Protein AF-A0A7C9D112-F1 (afdb_monomer)

Sequence (148 aa):
MAASSSTAQIHFITNNLAAFPGAKKLSFNHHHNNQLSAFVNSKRANSRRFSKGPVLRVVCEKVVGIDLGTTNSAVAAMEGGKPTIITNTEGQRTTPSVVAYTKNGDRLVGQIAKRQAVVNPENTFFSVKRFVGRKMGEVVRNGKEAPP

Radius of gyration: 26.15 Å; Cα contacts (8 Å, |Δi|>4): 123; chains: 1; bounding box: 64×39×82 Å

Foldseek 3Di:
DDDDDDDPDDDDDDDDDDDDPDDDDDDDDDDDDDDPDDPPPPPDDDPPDPDPDPDPPPPDPWDKDWALDQFKIWIWTQDPNDTDTDADPVRHSIFTNKWFADPVGDIDGGPVLVVCCVVRVVRMDGSVVVCPPHDPVVCVVVVVDPDD

Structure (mmCIF, N/CA/C/O backbone):
data_AF-A0A7C9D112-F1
#
_entry.id   AF-A0A7C9D112-F1
#
loop_
_atom_site.group_PDB
_atom_site.id
_atom_site.type_symbol
_atom_site.label_atom_id
_atom_site.label_alt_id
_atom_site.label_comp_id
_atom_site.label_asym_id
_atom_site.label_entity_id
_atom_site.label_seq_id
_atom_site.pdbx_PDB_ins_code
_atom_site.Cartn_x
_atom_site.Cartn_y
_atom_site.Cartn_z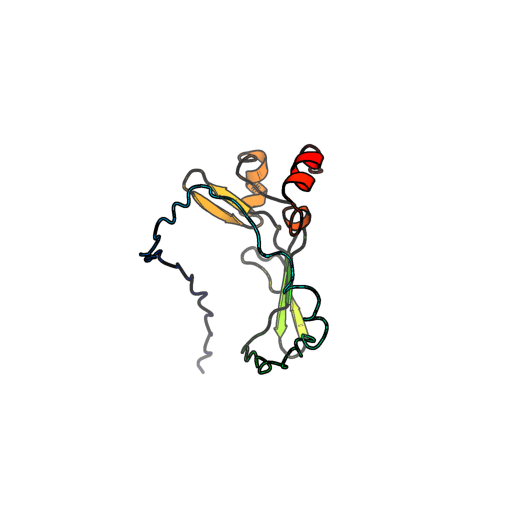
_atom_site.occupancy
_atom_site.B_iso_or_equiv
_atom_site.auth_seq_id
_atom_site.auth_comp_id
_atom_site.auth_asym_id
_atom_site.auth_atom_id
_atom_site.pdbx_PDB_model_num
ATOM 1 N N . MET A 1 1 ? -4.673 -18.248 35.825 1.00 38.72 1 MET A N 1
ATOM 2 C CA . MET A 1 1 ? -5.694 -17.539 35.023 1.00 38.72 1 MET A CA 1
ATOM 3 C C . MET A 1 1 ? -5.184 -17.465 33.594 1.00 38.72 1 MET A C 1
ATOM 5 O O . MET A 1 1 ? -4.190 -16.797 33.355 1.00 38.72 1 MET A O 1
ATOM 9 N N . ALA A 1 2 ? -5.767 -18.257 32.694 1.00 31.05 2 ALA A N 1
ATOM 10 C CA . ALA A 1 2 ? -5.350 -18.356 31.298 1.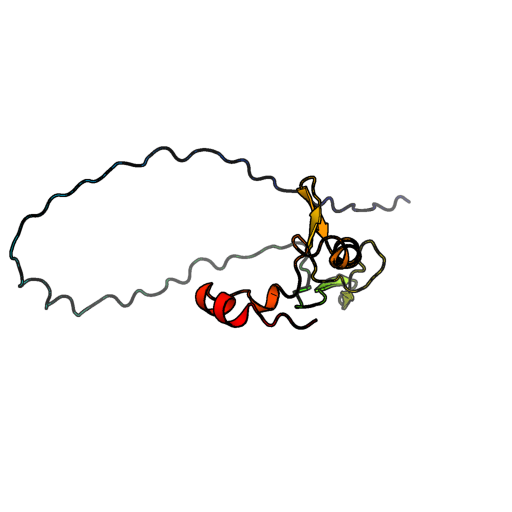00 31.05 2 ALA A CA 1
ATOM 11 C C . ALA A 1 2 ? -5.968 -17.208 30.484 1.00 31.05 2 ALA A C 1
ATOM 13 O O . ALA A 1 2 ? -7.182 -17.023 30.525 1.00 31.05 2 ALA A O 1
ATOM 14 N N . ALA A 1 3 ? -5.143 -16.446 29.765 1.00 33.81 3 ALA A N 1
ATOM 15 C CA . ALA A 1 3 ? -5.598 -15.471 28.781 1.00 33.81 3 ALA A CA 1
ATOM 16 C C . ALA A 1 3 ? -5.567 -16.130 27.395 1.00 33.81 3 ALA A C 1
ATOM 18 O O . ALA A 1 3 ? -4.519 -16.556 26.912 1.00 33.81 3 ALA A O 1
ATOM 19 N N . SER A 1 4 ? -6.740 -16.258 26.786 1.00 34.16 4 SER A N 1
ATOM 20 C CA . SER A 1 4 ? -6.958 -16.791 25.447 1.00 34.16 4 SER A CA 1
ATOM 21 C C . SER A 1 4 ? -6.532 -15.770 24.386 1.00 34.16 4 SER A C 1
ATOM 23 O O . SER A 1 4 ? -7.253 -14.819 24.087 1.00 34.16 4 SER A O 1
ATOM 25 N N . SER A 1 5 ? -5.360 -15.968 23.781 1.00 33.31 5 SER A N 1
ATOM 26 C CA . SER A 1 5 ? -4.957 -15.231 22.577 1.00 33.31 5 SER A CA 1
ATOM 27 C C . SER A 1 5 ? -5.703 -15.777 21.360 1.00 33.31 5 SER A C 1
ATOM 29 O O . SER A 1 5 ? -5.414 -16.862 20.866 1.00 33.31 5 SER A O 1
ATOM 31 N N . SER A 1 6 ? -6.678 -15.011 20.874 1.00 31.72 6 SER A N 1
ATOM 32 C CA . SER A 1 6 ? -7.398 -15.281 19.628 1.00 31.72 6 SER A CA 1
ATOM 33 C C . SER A 1 6 ? -6.514 -14.940 18.424 1.00 31.72 6 SER A C 1
ATOM 35 O O . SER A 1 6 ? -6.507 -13.806 17.943 1.00 31.72 6 SER A O 1
ATOM 37 N N . THR A 1 7 ? -5.779 -15.925 17.919 1.00 35.44 7 THR A N 1
ATOM 38 C CA . THR A 1 7 ? -5.025 -15.849 16.664 1.00 35.44 7 THR A CA 1
ATOM 39 C C . THR A 1 7 ? -6.001 -15.828 15.485 1.00 35.44 7 THR A C 1
ATOM 41 O O . THR A 1 7 ? -6.598 -16.845 15.145 1.00 35.44 7 THR A O 1
ATOM 44 N N . ALA A 1 8 ? -6.196 -14.669 14.854 1.00 35.16 8 ALA A N 1
ATOM 45 C CA . ALA A 1 8 ? -6.955 -14.576 13.609 1.00 35.16 8 ALA A CA 1
ATOM 46 C C . ALA A 1 8 ? -6.097 -15.128 12.456 1.00 35.16 8 ALA A C 1
ATOM 48 O O . ALA A 1 8 ? -5.228 -14.440 11.924 1.00 35.16 8 ALA A O 1
ATOM 49 N N . GLN A 1 9 ? -6.312 -16.396 12.104 1.00 31.56 9 GLN A N 1
ATOM 50 C CA . GLN A 1 9 ? -5.741 -17.013 10.910 1.00 31.56 9 GLN A CA 1
ATOM 51 C C . GLN A 1 9 ? -6.441 -16.457 9.664 1.00 31.56 9 GLN A C 1
ATOM 53 O O . GLN A 1 9 ? -7.646 -16.620 9.479 1.00 31.56 9 GLN A O 1
ATOM 58 N N . ILE A 1 10 ? -5.678 -15.787 8.802 1.00 34.59 10 ILE A N 1
ATOM 59 C CA . ILE A 1 10 ? -6.136 -15.334 7.487 1.00 34.59 10 ILE A CA 1
ATOM 60 C C . ILE A 1 10 ? -6.073 -16.538 6.541 1.00 34.59 10 ILE A C 1
ATOM 62 O O . ILE A 1 10 ? -4.996 -16.971 6.135 1.00 34.59 10 ILE A O 1
ATOM 66 N N . HIS A 1 11 ? -7.238 -17.094 6.214 1.00 28.28 11 HIS A N 1
ATOM 67 C CA . HIS A 1 11 ? -7.385 -18.167 5.235 1.00 28.28 11 HIS A CA 1
ATOM 68 C C . HIS A 1 11 ? -7.178 -17.607 3.816 1.00 28.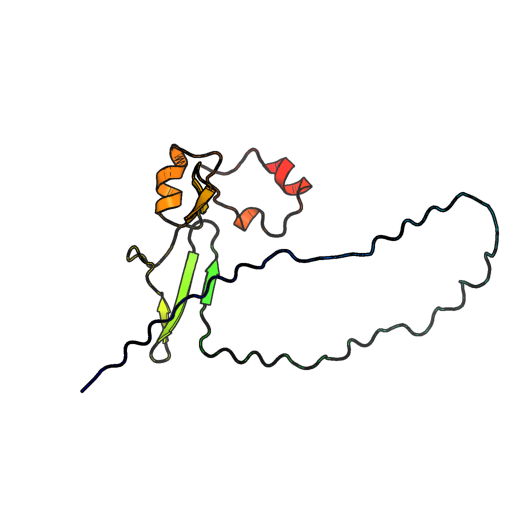28 11 HIS A C 1
ATOM 70 O O . HIS A 1 11 ? -7.950 -16.771 3.344 1.00 28.28 11 HIS A O 1
ATOM 76 N N . PHE A 1 12 ? -6.136 -18.075 3.126 1.00 28.61 12 PHE A N 1
ATOM 77 C CA . PHE A 1 12 ? -5.951 -17.867 1.691 1.00 28.61 12 PHE A CA 1
ATOM 78 C C . PHE A 1 12 ? -6.959 -18.736 0.929 1.00 28.61 12 PHE A C 1
ATOM 80 O O . PHE A 1 12 ? -6.903 -19.960 1.002 1.00 28.61 12 PHE A O 1
ATOM 87 N N . ILE A 1 13 ? -7.879 -18.115 0.190 1.00 34.69 13 ILE A N 1
ATOM 88 C CA . ILE A 1 13 ? -8.746 -18.829 -0.754 1.00 34.69 13 ILE A CA 1
ATOM 89 C C . ILE A 1 13 ? -8.005 -18.929 -2.089 1.00 34.69 13 ILE A C 1
ATOM 91 O O . ILE A 1 13 ? -7.883 -17.950 -2.827 1.00 34.69 13 ILE A O 1
ATOM 95 N N . THR A 1 14 ? -7.504 -20.124 -2.392 1.00 33.25 14 THR A N 1
ATOM 96 C CA . THR A 1 14 ? -7.160 -20.563 -3.744 1.00 33.25 14 THR A CA 1
ATOM 97 C C . THR A 1 14 ? -8.446 -21.030 -4.428 1.00 33.25 14 THR A C 1
ATOM 99 O O . THR A 1 14 ? -9.022 -22.047 -4.052 1.00 33.25 14 THR A O 1
ATOM 102 N N . ASN A 1 15 ? -8.920 -20.302 -5.443 1.00 34.31 15 ASN A N 1
ATOM 103 C CA . ASN A 1 15 ? -9.984 -20.821 -6.302 1.00 34.31 15 ASN A CA 1
ATOM 104 C C . ASN A 1 15 ? -9.373 -21.576 -7.480 1.00 34.31 15 ASN A C 1
ATOM 106 O O . ASN A 1 15 ? -8.840 -21.007 -8.429 1.00 34.31 15 ASN A O 1
ATOM 110 N N . ASN A 1 16 ? -9.469 -22.891 -7.323 1.00 34.06 16 ASN A N 1
ATOM 111 C CA . ASN A 1 16 ? -9.274 -23.953 -8.286 1.00 34.06 16 ASN A CA 1
ATOM 112 C C . ASN A 1 16 ? -10.161 -23.739 -9.531 1.00 34.06 16 ASN A C 1
ATOM 114 O O . ASN A 1 16 ? -11.342 -23.404 -9.423 1.00 34.06 16 ASN A O 1
ATOM 118 N N . LEU A 1 17 ? -9.570 -23.923 -10.709 1.00 38.28 17 LEU A N 1
ATOM 119 C CA . LEU A 1 17 ? -10.200 -23.797 -12.019 1.00 38.28 17 LEU A CA 1
ATOM 120 C C . LEU A 1 17 ? -10.923 -25.111 -12.348 1.00 38.28 17 LEU A C 1
ATOM 122 O O . LEU A 1 17 ? -10.274 -26.119 -12.614 1.00 38.28 17 LEU A O 1
ATOM 126 N N . ALA A 1 18 ? -12.257 -25.102 -12.367 1.00 33.38 18 ALA A N 1
ATOM 127 C CA . ALA A 1 18 ? -13.054 -26.232 -12.838 1.00 33.38 18 ALA A CA 1
ATOM 128 C C . ALA A 1 18 ? -14.171 -25.781 -13.797 1.00 33.38 18 ALA A C 1
ATOM 130 O O . ALA A 1 18 ? -15.079 -25.051 -13.420 1.00 33.38 18 ALA A O 1
ATOM 131 N N . ALA A 1 19 ? -14.056 -26.279 -15.032 1.00 32.66 19 ALA A N 1
ATOM 132 C CA . ALA A 1 19 ? -15.115 -26.716 -15.947 1.00 32.66 19 ALA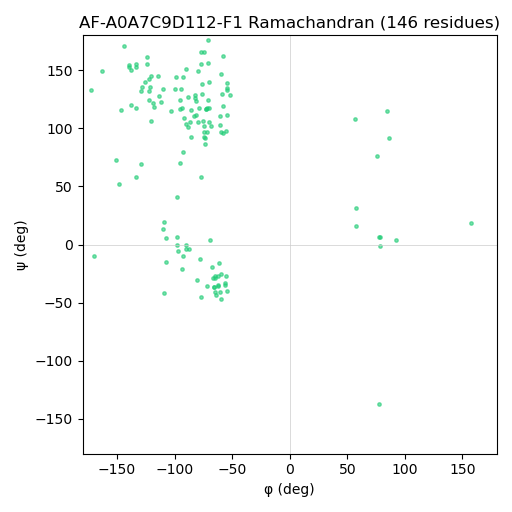 A CA 1
ATOM 133 C C . ALA A 1 19 ? -16.252 -25.747 -16.352 1.00 32.66 19 ALA A C 1
ATOM 135 O O . ALA A 1 19 ? -17.246 -25.585 -15.654 1.00 32.66 19 ALA A O 1
ATOM 136 N N . PHE A 1 20 ? -16.202 -25.295 -17.612 1.00 31.59 20 PHE A N 1
ATOM 137 C CA . PHE A 1 20 ? -17.396 -24.993 -18.413 1.00 31.59 20 PHE A CA 1
ATOM 138 C C . PHE A 1 20 ? -17.396 -25.863 -19.686 1.00 31.59 20 PHE A C 1
ATOM 140 O O . PHE A 1 20 ? -16.625 -25.579 -20.604 1.00 31.59 20 PHE A O 1
ATOM 147 N N . PRO A 1 21 ? -18.240 -26.906 -19.794 1.00 34.00 21 PRO A N 1
ATOM 148 C CA . PRO A 1 21 ? -18.523 -27.572 -21.060 1.00 34.00 21 PRO A CA 1
ATOM 149 C C . PRO A 1 21 ? -19.806 -26.985 -21.674 1.00 34.00 21 PRO A C 1
ATOM 151 O O . PRO A 1 21 ? -20.854 -27.001 -21.032 1.00 34.00 21 PRO A O 1
ATOM 154 N N . GLY A 1 22 ? -19.765 -26.479 -22.916 1.00 38.28 22 GLY A N 1
ATOM 155 C CA . GLY A 1 22 ? -21.021 -26.139 -23.611 1.00 38.28 22 GLY A CA 1
ATOM 156 C C . GLY A 1 22 ? -21.024 -25.119 -24.752 1.00 38.28 22 GLY A C 1
ATOM 157 O O . GLY A 1 22 ? -22.099 -24.622 -25.081 1.00 38.28 22 GLY A O 1
ATOM 158 N N . ALA A 1 23 ? -19.899 -24.787 -25.391 1.00 34.41 23 ALA A N 1
ATOM 159 C CA . ALA A 1 23 ? -19.923 -23.885 -26.547 1.00 34.41 23 ALA A CA 1
ATOM 160 C C . ALA A 1 23 ? -20.530 -24.577 -27.791 1.00 34.41 23 ALA A C 1
ATOM 162 O O . ALA A 1 23 ? -19.840 -25.289 -28.520 1.00 34.41 23 ALA A O 1
ATOM 163 N N . LYS A 1 24 ? -21.830 -24.369 -28.053 1.00 34.34 24 LYS A N 1
ATOM 164 C CA . LYS A 1 24 ? -22.456 -24.703 -29.345 1.00 34.34 24 LYS A CA 1
ATOM 165 C C . LYS A 1 24 ? -22.189 -23.586 -30.358 1.00 34.34 24 LYS A C 1
ATOM 167 O O . LYS A 1 24 ? -22.528 -22.428 -30.140 1.00 34.34 24 LYS A O 1
ATOM 172 N N . LYS A 1 25 ? -21.588 -23.979 -31.480 1.00 31.61 25 LYS A N 1
ATOM 173 C CA . LYS A 1 25 ? -21.297 -23.181 -32.675 1.00 31.61 25 LYS A CA 1
ATOM 174 C C . LYS A 1 25 ? -22.607 -22.844 -33.404 1.00 31.61 25 LYS A C 1
ATOM 176 O O . LYS A 1 25 ? -23.282 -23.759 -33.865 1.00 31.61 25 LYS A O 1
ATOM 181 N N . LEU A 1 26 ? -22.957 -21.561 -33.526 1.00 31.80 26 LEU A N 1
ATOM 182 C CA . LEU A 1 26 ? -24.005 -21.095 -34.442 1.00 31.80 26 LEU A CA 1
ATOM 183 C C . LEU A 1 26 ? -23.340 -20.466 -35.672 1.00 31.80 26 LEU A C 1
ATOM 185 O O . LEU A 1 26 ? -22.650 -19.455 -35.569 1.00 31.80 26 LEU A O 1
ATOM 189 N N . SER A 1 27 ? -23.540 -21.095 -36.827 1.00 31.41 27 SER A N 1
ATOM 190 C CA . SER A 1 27 ? -23.272 -20.538 -38.152 1.00 31.41 27 SER A CA 1
ATOM 191 C C . SER A 1 27 ? -24.603 -20.049 -38.716 1.00 31.41 27 SER A C 1
ATOM 193 O O . SER A 1 27 ? -25.584 -20.784 -38.635 1.00 31.41 27 SER A O 1
ATOM 195 N N . PHE A 1 28 ? -24.646 -18.839 -39.274 1.00 31.38 28 PHE A N 1
ATOM 196 C CA . PHE A 1 28 ? -25.785 -18.381 -40.068 1.00 31.38 28 PHE A CA 1
ATOM 197 C C . PHE A 1 28 ? -25.305 -17.642 -41.318 1.00 31.38 28 PHE A C 1
ATOM 199 O O . PHE A 1 28 ? -24.592 -16.642 -41.239 1.00 31.38 28 PHE A O 1
ATOM 206 N N . ASN A 1 29 ? -25.711 -18.190 -42.463 1.00 29.97 29 ASN A N 1
ATOM 207 C CA . ASN A 1 29 ? -25.617 -17.602 -43.792 1.00 29.97 29 ASN A CA 1
ATOM 208 C C . ASN A 1 29 ? -26.702 -16.532 -44.000 1.00 29.97 29 ASN A C 1
ATOM 210 O O . ASN A 1 29 ? -27.764 -16.567 -43.380 1.00 29.97 29 ASN A O 1
ATOM 214 N N . HIS A 1 30 ? -26.404 -15.606 -44.913 1.00 36.75 30 HIS A N 1
ATOM 215 C CA . HIS A 1 30 ? -27.289 -14.573 -45.452 1.00 36.75 30 HIS A CA 1
ATOM 216 C C . HIS A 1 30 ? -28.595 -15.141 -46.028 1.00 36.75 30 HIS A C 1
ATOM 218 O O . HIS A 1 30 ? -28.538 -16.092 -46.799 1.00 36.75 30 HIS A O 1
ATOM 224 N N . HIS A 1 31 ? -29.729 -14.473 -45.779 1.00 32.44 31 HIS A N 1
ATOM 225 C CA . HIS A 1 31 ? -30.742 -14.213 -46.811 1.00 32.44 31 HIS A CA 1
ATOM 226 C C . HIS A 1 31 ? -31.727 -13.101 -46.405 1.00 32.44 31 HIS A C 1
ATOM 228 O O . HIS A 1 31 ? -32.002 -12.857 -45.233 1.00 32.44 31 HIS A O 1
ATOM 234 N N . HIS A 1 32 ? -32.194 -12.412 -47.442 1.00 35.25 32 HIS A N 1
ATOM 235 C CA . HIS A 1 32 ? -32.959 -11.172 -47.495 1.00 35.25 32 HIS A CA 1
ATOM 236 C C . HIS A 1 32 ? -34.430 -11.228 -47.027 1.00 35.25 32 HIS A C 1
ATOM 238 O O . HIS A 1 32 ? -35.129 -12.212 -47.232 1.00 35.25 32 HIS A O 1
ATOM 244 N N . ASN A 1 33 ? -34.884 -10.032 -46.621 1.00 33.16 33 ASN A N 1
ATOM 245 C CA . ASN A 1 33 ? -36.188 -9.389 -46.855 1.00 33.16 33 ASN A CA 1
ATOM 246 C C . ASN A 1 33 ? -37.420 -9.666 -45.960 1.00 33.16 33 ASN A C 1
ATOM 248 O O . ASN A 1 33 ? -38.109 -10.672 -46.061 1.00 33.16 33 ASN A O 1
ATOM 252 N N . ASN A 1 34 ? -37.790 -8.562 -45.293 1.00 37.25 34 ASN A N 1
ATOM 253 C CA . ASN A 1 34 ? -39.104 -7.905 -45.325 1.00 37.25 34 ASN A CA 1
ATOM 254 C C . ASN A 1 34 ? -40.204 -8.392 -44.367 1.00 37.25 34 ASN A C 1
ATOM 256 O O . ASN A 1 34 ? -41.045 -9.194 -44.746 1.00 37.25 34 ASN A O 1
ATOM 260 N N . GLN A 1 35 ? -40.269 -7.764 -43.184 1.00 43.59 35 GLN A N 1
ATOM 261 C CA . GLN A 1 35 ? -41.520 -7.468 -42.462 1.00 43.59 35 GLN A CA 1
ATOM 262 C C . GLN A 1 35 ? -41.340 -6.189 -41.610 1.00 43.59 35 GLN A C 1
ATOM 264 O O . GLN A 1 35 ? -41.196 -6.225 -40.387 1.00 43.59 35 GLN A O 1
ATOM 269 N N . LEU A 1 36 ? -41.301 -5.030 -42.273 1.00 45.28 36 LEU A N 1
ATOM 270 C CA . LEU A 1 36 ? -41.436 -3.706 -41.654 1.00 45.28 36 LEU A CA 1
ATOM 271 C C . LEU A 1 36 ? -42.930 -3.362 -41.547 1.00 45.28 36 LEU A C 1
ATOM 273 O O . LEU A 1 36 ? -43.491 -2.812 -42.485 1.00 45.28 36 LEU A O 1
ATOM 277 N N . SER A 1 37 ? -43.575 -3.676 -40.418 1.00 40.41 37 SER A N 1
ATOM 278 C CA . SER A 1 37 ? -44.847 -3.020 -40.021 1.00 40.41 37 SER A CA 1
ATOM 279 C C . SER A 1 37 ? -45.334 -3.309 -38.592 1.00 40.41 37 SER A C 1
ATOM 281 O O . SER A 1 37 ? -46.208 -2.598 -38.107 1.00 40.41 37 SER A O 1
ATOM 283 N N . ALA A 1 38 ? -44.755 -4.258 -37.846 1.00 42.22 38 ALA A N 1
ATOM 284 C CA . ALA A 1 38 ? -45.252 -4.597 -36.501 1.00 42.22 38 ALA A CA 1
ATOM 285 C C . ALA A 1 38 ? -44.627 -3.798 -35.331 1.00 42.22 38 ALA A C 1
ATOM 287 O O . ALA A 1 38 ? -45.033 -3.965 -34.183 1.00 42.22 38 ALA A O 1
ATOM 288 N N . PHE A 1 39 ? -43.643 -2.926 -35.580 1.00 45.44 39 PHE A N 1
ATOM 289 C CA . PHE A 1 39 ? -42.795 -2.377 -34.506 1.00 45.44 39 PHE A CA 1
ATOM 290 C C . PHE A 1 39 ? -43.191 -0.987 -33.974 1.00 45.44 39 PHE A C 1
ATOM 292 O O . PHE A 1 39 ? -42.547 -0.473 -33.061 1.00 45.44 39 PHE A O 1
ATOM 299 N N . VAL A 1 40 ? -44.246 -0.362 -34.508 1.00 48.16 40 VAL A N 1
ATOM 300 C CA . VAL A 1 40 ? -44.598 1.033 -34.163 1.00 48.16 40 VAL A CA 1
ATOM 301 C C . VAL A 1 40 ? -45.608 1.148 -33.006 1.00 48.16 40 VAL A C 1
ATOM 303 O O . VAL A 1 40 ? -45.744 2.226 -32.436 1.00 48.16 40 VAL A O 1
ATOM 306 N N . ASN A 1 41 ? -46.227 0.052 -32.543 1.00 42.50 41 ASN A N 1
ATOM 307 C CA . ASN A 1 41 ? -47.272 0.109 -31.501 1.00 42.50 41 ASN A CA 1
ATOM 308 C C . ASN A 1 41 ? -46.917 -0.466 -30.116 1.00 42.50 41 ASN A C 1
ATOM 310 O O . ASN A 1 41 ? -47.791 -0.565 -29.260 1.00 42.50 41 ASN A O 1
ATOM 314 N N . SER A 1 42 ? -45.642 -0.734 -29.814 1.00 41.34 42 SER A N 1
ATOM 315 C CA . SER A 1 42 ? -45.208 -1.101 -28.449 1.00 41.34 42 SER A CA 1
ATOM 316 C C . SER A 1 42 ? -44.627 0.088 -27.664 1.00 41.34 42 SER A C 1
ATOM 318 O O . SER A 1 42 ? -43.634 -0.038 -26.948 1.00 41.34 42 SER A O 1
ATOM 320 N N . LYS A 1 43 ? -45.234 1.277 -27.779 1.00 48.81 43 LYS A N 1
ATOM 321 C CA . LYS A 1 43 ? -44.984 2.410 -26.869 1.00 48.81 43 LYS A CA 1
ATOM 322 C C . LYS A 1 43 ? -46.040 2.435 -25.762 1.00 48.81 43 LYS A C 1
ATOM 324 O O . LYS A 1 43 ? -46.889 3.316 -25.750 1.00 48.81 43 LYS A O 1
ATOM 329 N N . ARG A 1 44 ? -46.001 1.478 -24.832 1.00 47.84 44 ARG A N 1
ATOM 330 C CA . ARG A 1 44 ? -46.602 1.584 -23.487 1.00 47.84 44 ARG A CA 1
ATOM 331 C C . ARG A 1 44 ? -46.180 0.367 -22.662 1.00 47.84 44 ARG A C 1
ATOM 333 O O . ARG A 1 44 ? -46.274 -0.753 -23.135 1.00 47.84 44 ARG A O 1
ATOM 340 N N . ALA A 1 45 ? -45.736 0.628 -21.434 1.00 52.22 45 ALA A N 1
ATOM 341 C CA . ALA A 1 45 ? -45.334 -0.339 -20.409 1.00 52.22 45 ALA A CA 1
ATOM 342 C C . ALA A 1 45 ? -43.959 -1.015 -20.584 1.00 52.22 45 ALA A C 1
ATOM 344 O O . ALA A 1 45 ? -43.855 -2.205 -20.847 1.00 52.22 45 ALA A O 1
ATOM 345 N N . ASN A 1 46 ? -42.881 -0.277 -20.290 1.00 47.19 46 ASN A N 1
ATOM 346 C CA . ASN A 1 46 ? -41.723 -0.910 -19.649 1.00 47.19 46 ASN A CA 1
ATOM 347 C C . ASN A 1 46 ? -40.971 0.053 -18.715 1.00 47.19 46 ASN A C 1
ATOM 349 O O . ASN A 1 46 ? -39.756 0.227 -18.799 1.00 47.19 46 ASN A O 1
ATOM 353 N N . SER A 1 47 ? -41.698 0.688 -17.791 1.00 50.38 47 SER A N 1
ATOM 354 C CA . SER A 1 47 ? -41.085 1.185 -16.560 1.00 50.38 47 SER A CA 1
ATOM 355 C C . SER A 1 47 ? -40.807 -0.033 -15.679 1.00 50.38 47 SER A C 1
ATOM 357 O O . SER A 1 47 ? -41.653 -0.435 -14.877 1.00 50.38 47 SER A O 1
ATOM 359 N N . ARG A 1 48 ? -39.647 -0.670 -15.871 1.00 49.91 48 ARG A N 1
ATOM 360 C CA . ARG A 1 48 ? -39.147 -1.698 -14.954 1.00 49.91 48 ARG A CA 1
ATOM 361 C C . ARG A 1 48 ? -39.024 -1.060 -13.573 1.00 49.91 48 ARG A C 1
ATOM 363 O O . ARG A 1 48 ? -38.049 -0.374 -13.282 1.00 49.91 48 ARG A O 1
ATOM 370 N N . ARG A 1 49 ? -40.054 -1.243 -12.743 1.00 50.38 49 ARG A N 1
ATOM 371 C CA . ARG A 1 49 ? -39.989 -1.003 -11.304 1.00 50.38 49 ARG A CA 1
ATOM 372 C C . ARG A 1 49 ? -38.817 -1.835 -10.804 1.00 50.38 49 ARG A C 1
ATOM 374 O O . ARG A 1 49 ? -38.875 -3.060 -10.850 1.00 50.38 49 ARG A O 1
ATOM 381 N N . PHE A 1 50 ? -37.751 -1.166 -10.377 1.00 58.28 50 PHE A N 1
ATOM 382 C CA . PHE A 1 50 ? -36.699 -1.783 -9.584 1.00 58.28 50 PHE A CA 1
ATOM 383 C C . PHE A 1 50 ? -37.388 -2.305 -8.319 1.00 58.28 50 PHE A C 1
ATOM 385 O O . PHE A 1 50 ? -37.693 -1.538 -7.404 1.00 58.28 50 PHE A O 1
ATOM 392 N N . SER A 1 51 ? -37.742 -3.590 -8.299 1.00 56.00 51 SER A N 1
ATOM 393 C CA . SER A 1 51 ? -38.160 -4.239 -7.066 1.00 56.00 51 SER A CA 1
ATOM 394 C C . SER A 1 51 ? -36.994 -4.078 -6.102 1.00 56.00 51 SER A C 1
ATOM 396 O O . SER A 1 51 ? -35.886 -4.517 -6.417 1.00 56.00 51 SER A O 1
ATOM 398 N N . LYS A 1 52 ? -37.218 -3.408 -4.967 1.00 61.38 52 LYS A N 1
ATOM 399 C CA . LYS A 1 52 ? -36.277 -3.423 -3.849 1.00 61.38 52 LYS A CA 1
ATOM 400 C C . LYS A 1 52 ? -36.056 -4.892 -3.491 1.00 61.38 52 LYS A C 1
ATOM 402 O O . LYS A 1 52 ? -36.909 -5.502 -2.855 1.00 61.38 52 LYS A O 1
ATOM 407 N N . GLY A 1 53 ? -34.965 -5.467 -3.992 1.00 63.94 53 GLY A N 1
ATOM 408 C CA . GLY A 1 53 ? -34.522 -6.793 -3.591 1.00 63.94 53 GLY A CA 1
ATOM 409 C C . GLY A 1 53 ? -34.285 -6.815 -2.080 1.00 63.94 53 GLY A C 1
ATOM 410 O O . GLY A 1 53 ? -34.176 -5.748 -1.462 1.00 63.94 53 GLY A O 1
ATOM 411 N N . PRO A 1 54 ? -34.229 -8.004 -1.466 1.00 63.56 54 PRO A N 1
ATOM 412 C CA . PRO A 1 54 ? -33.979 -8.124 -0.038 1.00 63.56 54 PRO A CA 1
ATOM 413 C C . PRO A 1 54 ? -32.716 -7.340 0.335 1.00 63.56 54 PRO A C 1
ATOM 415 O O . PRO A 1 54 ? -31.673 -7.479 -0.305 1.00 63.56 54 PRO A O 1
ATOM 418 N N . VAL A 1 55 ? -32.830 -6.483 1.354 1.00 68.62 55 VAL A N 1
ATOM 419 C CA . VAL A 1 55 ? -31.687 -5.763 1.921 1.00 68.62 55 VAL A CA 1
ATOM 420 C C . VAL A 1 55 ? -30.725 -6.822 2.440 1.00 68.62 55 VAL A C 1
ATOM 422 O O . VAL A 1 55 ? -31.039 -7.525 3.400 1.00 68.62 55 VAL A O 1
ATOM 425 N N . LEU A 1 56 ? -29.578 -6.972 1.778 1.00 67.62 56 LEU A N 1
ATOM 426 C CA . LEU A 1 56 ? -28.515 -7.855 2.238 1.00 67.62 56 LEU A CA 1
ATOM 427 C C . LEU A 1 56 ? -28.073 -7.368 3.618 1.00 67.62 56 LEU A C 1
ATOM 429 O O . LEU A 1 56 ? -27.368 -6.367 3.745 1.00 67.62 56 LEU A O 1
ATOM 433 N N . ARG A 1 57 ? -28.519 -8.063 4.667 1.00 68.19 57 ARG A N 1
ATOM 434 C CA . ARG A 1 57 ? -28.027 -7.840 6.022 1.00 68.19 57 ARG A CA 1
ATOM 435 C C . ARG A 1 57 ? -26.627 -8.430 6.090 1.00 68.19 57 ARG A C 1
ATOM 437 O O . ARG A 1 57 ? -26.459 -9.615 6.360 1.00 68.19 57 ARG A O 1
ATOM 444 N N . VAL A 1 58 ? -25.624 -7.604 5.814 1.00 68.31 58 VAL A N 1
ATOM 445 C CA . VAL A 1 58 ? -24.227 -7.967 6.045 1.00 68.31 58 VAL A CA 1
ATOM 446 C C . VAL A 1 58 ? -24.031 -8.058 7.557 1.00 68.31 58 VAL A C 1
ATOM 448 O O . VA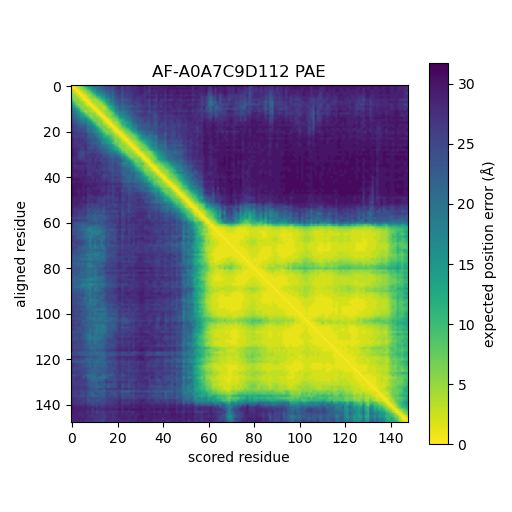L A 1 58 ? -23.952 -7.043 8.245 1.00 68.31 58 VAL A O 1
ATOM 451 N N . VAL A 1 59 ? -24.009 -9.280 8.086 1.00 62.50 59 VAL A N 1
ATOM 452 C CA . VAL A 1 59 ? -23.563 -9.541 9.456 1.00 62.50 59 VAL A CA 1
ATOM 453 C C . VAL A 1 59 ? -22.058 -9.751 9.377 1.00 62.50 59 VAL A C 1
ATOM 455 O O . VAL A 1 59 ? -21.600 -10.793 8.924 1.00 62.50 59 VAL A O 1
ATOM 458 N N . CYS A 1 60 ? -21.288 -8.724 9.729 1.00 63.81 60 CYS A N 1
ATOM 459 C CA . CYS A 1 60 ? -19.833 -8.798 9.804 1.00 63.81 60 CYS A CA 1
ATOM 460 C C . CYS A 1 60 ? -19.428 -8.673 11.274 1.00 63.81 60 CYS A C 1
ATOM 462 O O . CYS A 1 60 ? -19.792 -7.694 11.922 1.00 63.81 60 CYS A O 1
ATOM 464 N N . GLU A 1 61 ? -18.707 -9.662 11.805 1.00 73.62 61 GLU A N 1
ATOM 465 C CA . GLU A 1 61 ? -18.304 -9.687 13.220 1.00 73.62 61 GLU A CA 1
ATOM 466 C C . GLU A 1 61 ? -17.303 -8.573 13.565 1.00 73.62 61 GLU A C 1
ATOM 468 O O . GLU A 1 61 ? -17.286 -8.092 14.697 1.00 73.62 61 GLU A O 1
ATOM 473 N N . LYS A 1 62 ? -16.484 -8.132 12.597 1.00 77.56 62 LYS A N 1
ATOM 474 C CA . LYS A 1 62 ? -15.518 -7.034 12.750 1.00 77.56 62 LYS A CA 1
ATOM 475 C C . LYS A 1 62 ? -15.374 -6.262 11.444 1.00 77.56 62 LYS A C 1
ATOM 477 O O . LYS A 1 62 ? -14.891 -6.793 10.449 1.00 77.56 62 LYS A O 1
ATOM 482 N N . VAL A 1 63 ? -15.761 -4.992 11.467 1.00 89.00 63 VAL A N 1
ATOM 483 C CA . VAL A 1 63 ? -15.582 -4.069 10.342 1.00 89.00 63 VAL A CA 1
ATOM 484 C C . VAL A 1 63 ? -14.282 -3.295 10.539 1.00 89.00 63 VAL A C 1
ATOM 486 O O . VAL A 1 63 ? -14.024 -2.776 11.625 1.00 89.00 63 VAL A O 1
ATOM 489 N N . VAL A 1 64 ? -13.481 -3.204 9.479 1.00 94.81 64 VAL A N 1
ATOM 490 C CA . VAL A 1 64 ? -12.276 -2.368 9.428 1.00 94.81 64 VAL A CA 1
ATOM 491 C C . VAL A 1 64 ? -12.451 -1.258 8.399 1.00 94.81 64 VAL A C 1
ATOM 493 O O . VAL A 1 64 ? -13.080 -1.450 7.358 1.00 94.81 64 VAL A O 1
ATOM 496 N N . GLY A 1 65 ? -11.883 -0.090 8.685 1.00 96.38 65 GLY A N 1
ATOM 497 C CA . GLY A 1 65 ? -11.726 0.982 7.710 1.00 96.38 65 GLY A CA 1
ATOM 498 C C . GLY A 1 65 ? -10.414 0.795 6.962 1.00 96.38 65 GLY A C 1
ATOM 499 O O . GLY A 1 65 ? -9.371 0.673 7.597 1.00 96.38 65 GLY A O 1
ATOM 500 N N . ILE A 1 66 ? -10.449 0.773 5.632 1.00 97.62 66 ILE A N 1
ATOM 501 C CA . ILE A 1 66 ? -9.243 0.680 4.803 1.00 97.62 66 ILE A CA 1
ATOM 502 C C . ILE A 1 66 ? -9.151 1.939 3.949 1.00 97.62 66 ILE A C 1
ATOM 504 O O . ILE A 1 66 ? -10.015 2.185 3.107 1.00 97.62 66 ILE A O 1
ATOM 508 N N . ASP A 1 67 ? -8.086 2.711 4.146 1.00 97.44 67 ASP A N 1
ATOM 509 C CA . ASP A 1 67 ? -7.699 3.765 3.218 1.00 97.44 67 ASP A CA 1
ATOM 510 C C . ASP A 1 67 ? -6.716 3.187 2.203 1.00 97.44 67 ASP A C 1
ATOM 512 O O . ASP A 1 67 ? -5.575 2.859 2.530 1.00 97.44 67 ASP A O 1
ATOM 516 N N . LEU A 1 68 ? -7.179 3.041 0.966 1.00 96.75 68 LEU A N 1
ATOM 517 C CA . LEU A 1 68 ? -6.357 2.606 -0.155 1.00 96.75 68 LEU A CA 1
ATOM 518 C C . LEU A 1 68 ? -5.807 3.832 -0.868 1.00 96.75 68 LEU A C 1
ATOM 520 O O . LEU A 1 68 ? -6.377 4.228 -1.877 1.00 96.75 68 LEU A O 1
ATOM 524 N N . GLY A 1 69 ? -4.759 4.480 -0.373 1.00 96.50 69 GLY A N 1
ATOM 525 C CA . GLY A 1 69 ? -4.177 5.650 -1.034 1.00 96.50 69 GLY A CA 1
ATOM 526 C C . GLY A 1 69 ? -3.313 5.292 -2.250 1.00 96.50 69 GLY A C 1
ATOM 527 O O . GLY A 1 69 ? -2.916 4.145 -2.459 1.00 96.50 69 GLY A O 1
ATOM 528 N N . THR A 1 70 ? -2.997 6.292 -3.077 1.00 96.00 70 THR A N 1
ATOM 529 C CA . THR A 1 70 ? -2.136 6.115 -4.265 1.00 96.00 70 THR A CA 1
ATOM 530 C C . THR A 1 70 ? -0.701 5.740 -3.895 1.00 96.00 70 THR A C 1
ATOM 532 O O . THR A 1 70 ? -0.083 4.942 -4.595 1.00 96.00 70 THR A O 1
ATOM 535 N N . THR A 1 71 ? -0.188 6.309 -2.802 1.00 96.81 71 THR A N 1
ATOM 536 C CA . THR A 1 71 ? 1.209 6.148 -2.365 1.00 96.81 71 THR A CA 1
ATOM 537 C C . THR A 1 71 ? 1.325 5.294 -1.112 1.00 96.81 71 THR A C 1
ATOM 539 O O . THR A 1 71 ? 2.210 4.451 -1.031 1.00 96.81 71 THR A O 1
ATOM 542 N N . ASN A 1 72 ? 0.435 5.499 -0.143 1.00 98.06 72 ASN A N 1
ATOM 543 C CA . ASN A 1 72 ? 0.393 4.749 1.106 1.00 98.06 72 ASN A CA 1
ATOM 544 C C . ASN A 1 72 ? -1.046 4.326 1.388 1.00 98.06 72 ASN A C 1
ATOM 546 O O . ASN A 1 72 ? -1.980 5.012 0.981 1.00 98.06 72 ASN A O 1
ATOM 550 N N . SER A 1 73 ? -1.201 3.228 2.111 1.00 98.62 73 SER A N 1
ATOM 551 C CA . SER A 1 73 ? -2.477 2.713 2.591 1.00 98.62 73 SER A CA 1
ATOM 552 C C . SER A 1 73 ? -2.448 2.551 4.110 1.00 98.62 73 SER A C 1
ATOM 554 O O . SER A 1 73 ? -1.378 2.383 4.704 1.00 98.62 73 SER A O 1
ATOM 556 N N . ALA A 1 74 ? -3.617 2.588 4.742 1.00 98.31 74 ALA A N 1
ATOM 557 C CA . ALA A 1 74 ? -3.781 2.420 6.183 1.00 98.31 74 ALA A CA 1
ATOM 558 C C . ALA A 1 74 ? -5.016 1.570 6.493 1.00 98.31 74 ALA A C 1
ATOM 560 O O . ALA A 1 74 ? -5.970 1.532 5.715 1.00 98.31 74 ALA A O 1
ATOM 561 N N . VAL A 1 75 ? -5.003 0.906 7.648 1.00 98.00 75 VAL A N 1
ATOM 562 C CA . VAL A 1 75 ? -6.141 0.128 8.145 1.00 98.00 75 VAL A CA 1
ATOM 563 C C . VAL A 1 75 ? -6.452 0.561 9.573 1.00 98.00 75 VAL A C 1
ATOM 565 O O . VAL A 1 75 ? -5.545 0.727 10.389 1.00 98.00 75 VAL A O 1
ATOM 568 N N . ALA A 1 76 ? -7.734 0.742 9.869 1.00 97.38 76 ALA A N 1
ATOM 569 C CA . ALA A 1 76 ? -8.251 1.070 11.187 1.00 97.38 76 ALA A CA 1
ATOM 570 C C . ALA A 1 76 ? -9.260 0.013 11.649 1.00 97.38 76 ALA A C 1
ATOM 572 O O . ALA A 1 76 ? -10.076 -0.458 10.856 1.00 97.38 76 ALA A O 1
ATOM 573 N N . ALA A 1 77 ? -9.247 -0.310 12.937 1.00 94.88 77 ALA A N 1
ATOM 574 C CA . ALA A 1 77 ? -10.257 -1.134 13.593 1.00 94.88 77 ALA A CA 1
ATOM 575 C C . ALA A 1 77 ? -10.860 -0.383 14.787 1.00 94.88 77 ALA A C 1
ATOM 577 O O . ALA A 1 77 ? -10.283 0.586 15.277 1.00 94.88 77 ALA A O 1
ATOM 578 N N . MET A 1 78 ? -12.029 -0.821 15.252 1.00 93.44 78 MET A N 1
ATOM 579 C CA . MET A 1 78 ? -12.638 -0.286 16.470 1.00 93.44 78 MET A CA 1
ATOM 580 C C . MET A 1 78 ? -12.092 -1.030 17.692 1.00 93.44 78 MET A C 1
ATOM 582 O O . MET A 1 78 ? -12.359 -2.218 17.864 1.00 93.44 78 MET A O 1
ATOM 586 N N . GLU A 1 79 ? -11.375 -0.325 18.564 1.00 90.25 79 GLU A N 1
ATOM 587 C CA . GLU A 1 79 ? -10.845 -0.839 19.829 1.00 90.25 79 GLU A CA 1
ATOM 588 C C . GLU A 1 79 ? -11.375 0.021 20.982 1.00 90.25 79 GLU A C 1
ATOM 590 O O . GLU A 1 79 ? -11.261 1.246 20.963 1.00 90.25 79 GLU A O 1
ATOM 595 N N . GLY A 1 80 ? -12.023 -0.593 21.980 1.00 89.44 80 GLY A N 1
ATOM 596 C CA . GLY A 1 80 ? -12.581 0.150 23.122 1.00 89.44 80 GLY A CA 1
ATOM 597 C C . GLY A 1 80 ? -13.582 1.249 22.727 1.00 89.44 80 GLY A C 1
ATOM 598 O O . GLY A 1 80 ? -13.644 2.293 23.372 1.00 89.44 80 GLY A O 1
ATOM 599 N N . GLY A 1 81 ? -14.320 1.049 21.630 1.00 90.88 81 GLY A N 1
ATOM 600 C CA . GLY A 1 81 ? -15.277 2.026 21.101 1.00 90.88 81 GLY A CA 1
ATOM 601 C C . GLY A 1 81 ? -14.654 3.196 20.330 1.00 90.88 81 GLY A C 1
ATOM 602 O O . GLY A 1 81 ? -15.383 4.101 19.929 1.00 90.88 81 GLY A O 1
ATOM 603 N N . LYS A 1 82 ? -13.338 3.191 20.083 1.00 93.31 82 LYS A N 1
ATOM 604 C CA . LYS A 1 82 ? -12.632 4.240 19.333 1.00 93.31 82 LYS A CA 1
ATOM 605 C C . LYS A 1 82 ? -11.937 3.657 18.094 1.00 93.31 82 LYS A C 1
ATOM 607 O O . LYS A 1 82 ? -11.470 2.521 18.149 1.00 93.31 82 LYS A O 1
ATOM 612 N N . PRO A 1 83 ? -11.862 4.398 16.974 1.00 94.25 83 PRO A N 1
ATOM 613 C CA . PRO A 1 83 ? -11.090 3.963 15.817 1.00 94.25 83 PRO A CA 1
ATOM 614 C C . PRO A 1 83 ? -9.586 4.058 16.115 1.00 94.25 83 PRO A C 1
ATOM 616 O O . PRO A 1 83 ? -9.076 5.134 16.433 1.00 94.25 83 PRO A O 1
ATOM 619 N N . THR A 1 84 ? -8.874 2.945 15.957 1.00 96.00 84 THR A N 1
ATOM 620 C CA . THR A 1 84 ? -7.423 2.834 16.155 1.00 96.00 84 THR A CA 1
ATOM 621 C C . THR A 1 84 ? -6.759 2.350 14.869 1.00 96.00 84 THR A C 1
ATOM 623 O O . THR A 1 84 ? -7.251 1.431 14.215 1.00 96.00 84 THR A O 1
ATOM 626 N N . ILE A 1 85 ? -5.636 2.971 14.488 1.00 97.31 85 ILE A N 1
ATOM 627 C CA . ILE A 1 85 ? -4.834 2.532 13.335 1.00 97.31 85 ILE A CA 1
ATOM 628 C C . ILE A 1 85 ? -4.036 1.288 13.710 1.00 97.31 85 ILE A C 1
ATOM 630 O O . ILE A 1 85 ? -3.295 1.304 14.692 1.00 97.31 85 ILE A O 1
ATOM 634 N N . ILE A 1 86 ? -4.135 0.258 12.878 1.00 96.81 86 ILE A N 1
ATOM 635 C CA . ILE A 1 86 ? -3.404 -0.996 13.039 1.00 96.81 86 ILE A CA 1
ATOM 636 C C . ILE A 1 86 ? -1.996 -0.822 12.462 1.00 96.81 86 ILE A C 1
ATOM 638 O O . ILE A 1 86 ? -1.832 -0.384 11.321 1.00 96.81 86 ILE A O 1
ATOM 642 N N . THR A 1 87 ? -0.968 -1.165 13.238 1.00 97.81 87 THR A N 1
ATOM 643 C CA . THR A 1 87 ? 0.411 -1.200 12.738 1.00 97.81 87 THR A CA 1
ATOM 644 C C . THR A 1 87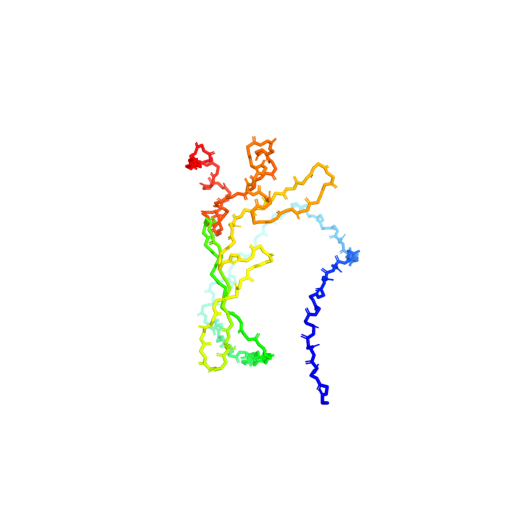 ? 0.636 -2.441 11.885 1.00 97.81 87 THR A C 1
ATOM 646 O O . THR A 1 87 ? 0.197 -3.535 12.237 1.00 97.81 87 THR A O 1
ATOM 649 N N . ASN A 1 88 ? 1.342 -2.284 10.769 1.00 96.69 88 ASN A N 1
ATOM 650 C CA . ASN A 1 88 ? 1.741 -3.404 9.929 1.00 96.69 88 ASN A CA 1
ATOM 651 C C . ASN A 1 88 ? 2.832 -4.257 10.611 1.00 96.69 88 ASN A C 1
ATOM 653 O O . ASN A 1 88 ? 3.339 -3.920 11.682 1.00 96.69 88 ASN A O 1
ATOM 657 N N . THR A 1 89 ? 3.222 -5.358 9.969 1.00 94.62 89 THR A N 1
ATOM 658 C CA . THR A 1 89 ? 4.254 -6.287 10.471 1.00 94.62 89 THR A CA 1
ATOM 659 C C . THR A 1 89 ? 5.636 -5.650 10.644 1.00 94.62 89 THR A C 1
ATOM 661 O O . THR A 1 89 ? 6.492 -6.217 11.311 1.00 94.62 89 THR A O 1
ATOM 664 N N . GLU A 1 90 ? 5.862 -4.478 10.052 1.00 93.06 90 GLU A N 1
ATOM 665 C CA . GLU A 1 90 ? 7.105 -3.705 10.137 1.00 93.06 90 GLU A CA 1
ATOM 666 C C . GLU A 1 90 ? 7.017 -2.593 11.202 1.00 93.06 90 GLU A C 1
ATOM 668 O O . GLU A 1 90 ? 7.913 -1.757 11.306 1.00 93.06 90 GLU A O 1
ATOM 673 N N . GLY A 1 91 ? 5.926 -2.550 11.979 1.00 95.75 91 GLY A N 1
ATOM 674 C CA . GLY A 1 91 ? 5.688 -1.561 13.033 1.00 95.75 91 GLY A CA 1
ATOM 675 C C . GLY A 1 91 ? 5.209 -0.194 12.533 1.00 95.75 91 GLY A C 1
ATOM 676 O O . GLY A 1 91 ? 5.090 0.745 13.317 1.00 95.75 91 GLY A O 1
ATOM 677 N N . GLN A 1 92 ? 4.915 -0.048 11.240 1.00 97.56 92 GLN A N 1
ATOM 678 C CA . GLN A 1 92 ? 4.481 1.216 10.646 1.00 97.56 92 GLN A CA 1
ATOM 679 C C . GLN A 1 92 ? 2.954 1.335 10.617 1.00 97.56 92 GLN A C 1
ATOM 681 O O . GLN A 1 92 ? 2.234 0.371 10.373 1.00 97.56 92 GLN A O 1
ATOM 686 N N . ARG A 1 93 ? 2.442 2.555 10.816 1.00 97.62 93 ARG A N 1
ATOM 687 C CA . ARG A 1 93 ? 0.996 2.866 10.768 1.00 97.62 93 ARG A CA 1
ATOM 688 C C . ARG A 1 93 ? 0.429 2.971 9.351 1.00 97.62 93 ARG A C 1
ATOM 690 O O . ARG A 1 93 ? -0.782 3.037 9.175 1.00 97.62 93 ARG A O 1
ATOM 697 N N . THR A 1 94 ? 1.299 3.035 8.350 1.00 98.31 94 THR A N 1
ATOM 698 C CA . THR A 1 94 ? 0.928 3.031 6.935 1.00 98.31 94 THR A CA 1
ATOM 699 C C . THR A 1 94 ? 1.816 2.047 6.191 1.00 98.31 94 THR A C 1
ATOM 701 O O . THR A 1 94 ? 2.918 1.731 6.635 1.00 98.31 94 THR A O 1
ATOM 704 N N . THR A 1 95 ? 1.325 1.549 5.063 1.00 98.50 95 THR A N 1
ATOM 705 C CA . THR A 1 95 ? 2.049 0.624 4.189 1.00 98.50 95 THR A CA 1
ATOM 706 C C . THR A 1 95 ? 2.149 1.238 2.796 1.00 98.50 95 THR A C 1
ATOM 708 O O . THR A 1 95 ? 1.123 1.698 2.291 1.00 98.50 95 THR A O 1
ATOM 711 N N . PRO A 1 96 ? 3.329 1.254 2.146 1.00 98.44 96 PRO A N 1
ATOM 712 C CA . PRO A 1 96 ? 3.433 1.707 0.764 1.00 98.44 96 PRO A CA 1
ATOM 713 C C . PRO A 1 96 ? 2.463 0.951 -0.150 1.00 98.44 96 PRO A C 1
ATOM 715 O O . PRO A 1 96 ? 2.406 -0.279 -0.118 1.00 98.44 96 PRO A O 1
ATOM 718 N N . SER A 1 97 ? 1.739 1.679 -0.998 1.00 98.25 97 SER A N 1
ATOM 719 C CA . SER A 1 97 ? 0.845 1.139 -2.031 1.00 98.25 97 SER A CA 1
ATOM 720 C C . SER A 1 97 ? 1.657 0.643 -3.230 1.00 98.25 97 SER A C 1
ATOM 722 O O . SER A 1 97 ? 1.517 1.131 -4.354 1.00 98.25 97 SER A O 1
ATOM 724 N N . VAL A 1 98 ? 2.562 -0.294 -2.953 1.00 98.19 98 VAL A N 1
ATOM 725 C CA . VAL A 1 98 ? 3.527 -0.852 -3.896 1.00 98.19 98 VAL A CA 1
ATOM 726 C C . VAL A 1 98 ? 3.442 -2.370 -3.834 1.00 98.19 98 VAL A C 1
ATOM 728 O O . VAL A 1 98 ? 3.458 -2.961 -2.750 1.00 98.19 98 VAL A O 1
ATOM 731 N N . VAL A 1 99 ? 3.360 -2.993 -5.004 1.00 98.12 99 VAL A N 1
ATOM 732 C CA . VAL A 1 99 ? 3.379 -4.447 -5.178 1.00 98.12 99 VAL A CA 1
ATOM 733 C C . VAL A 1 99 ? 4.477 -4.774 -6.169 1.00 98.12 99 VAL A C 1
ATOM 735 O O . VAL A 1 99 ? 4.633 -4.072 -7.161 1.00 98.12 99 VAL A O 1
ATOM 738 N N . ALA A 1 100 ? 5.227 -5.837 -5.926 1.00 97.88 100 ALA A N 1
ATOM 739 C CA . ALA A 1 100 ? 6.223 -6.301 -6.871 1.00 97.88 100 ALA A CA 1
ATOM 740 C C . ALA A 1 100 ? 6.224 -7.824 -6.963 1.00 97.88 100 ALA A C 1
ATOM 742 O O . ALA A 1 100 ? 5.888 -8.502 -5.993 1.00 97.88 100 ALA A O 1
ATOM 743 N N . TYR A 1 101 ? 6.626 -8.349 -8.116 1.00 97.88 101 TYR A N 1
ATOM 744 C CA . TYR A 1 101 ? 6.806 -9.784 -8.318 1.00 97.88 101 TYR A CA 1
ATOM 745 C C . TYR A 1 101 ? 8.294 -10.115 -8.451 1.00 97.88 101 TYR A C 1
ATOM 747 O O . TYR A 1 101 ? 9.041 -9.417 -9.144 1.00 97.88 101 TYR A O 1
ATOM 755 N N . THR A 1 102 ? 8.742 -11.158 -7.750 1.00 95.12 102 THR A N 1
ATOM 756 C CA . THR A 1 102 ? 10.100 -11.696 -7.904 1.00 95.12 102 THR A CA 1
ATOM 757 C C . THR A 1 102 ? 10.211 -12.482 -9.209 1.00 95.12 102 THR A C 1
ATOM 759 O O . THR A 1 102 ? 9.208 -12.868 -9.808 1.00 95.12 102 THR A O 1
ATOM 762 N N . LYS A 1 103 ? 11.442 -12.785 -9.637 1.00 91.88 103 LYS A N 1
ATOM 763 C CA . LYS A 1 103 ? 11.690 -13.647 -10.808 1.00 91.88 103 LYS A CA 1
ATOM 764 C C . LYS A 1 103 ? 11.092 -15.052 -10.655 1.00 91.88 103 LYS A C 1
ATOM 766 O O . LYS A 1 103 ? 10.777 -15.683 -11.655 1.00 91.88 103 LYS A O 1
ATOM 771 N N . ASN A 1 104 ? 10.917 -15.508 -9.415 1.00 94.25 104 ASN A N 1
ATOM 772 C CA . ASN A 1 104 ? 10.337 -16.810 -9.091 1.00 94.25 104 ASN A CA 1
ATOM 773 C C . ASN A 1 104 ? 8.800 -16.764 -8.996 1.00 94.25 104 ASN A C 1
ATOM 775 O O . ASN A 1 104 ? 8.174 -17.799 -8.797 1.00 94.25 104 ASN A O 1
ATOM 779 N N . GLY A 1 105 ? 8.190 -15.581 -9.140 1.00 93.38 105 GLY A N 1
ATOM 780 C CA . GLY A 1 105 ? 6.742 -15.383 -9.069 1.00 93.38 105 GLY A CA 1
ATOM 781 C C . GLY A 1 105 ? 6.205 -15.019 -7.682 1.00 93.38 105 GLY A C 1
ATOM 782 O O . GLY A 1 105 ? 4.993 -14.856 -7.533 1.00 93.38 105 GLY A O 1
ATOM 783 N N . ASP A 1 106 ? 7.064 -14.838 -6.674 1.00 96.62 106 ASP A N 1
ATOM 784 C CA . ASP A 1 106 ? 6.621 -14.444 -5.333 1.00 96.62 106 ASP A CA 1
ATOM 785 C C . ASP A 1 106 ? 6.114 -13.002 -5.328 1.00 96.62 106 ASP A C 1
ATOM 787 O O . ASP A 1 106 ? 6.716 -12.106 -5.925 1.00 96.62 106 ASP A O 1
ATOM 791 N N . ARG A 1 107 ? 5.024 -12.756 -4.598 1.00 97.38 107 ARG A N 1
ATOM 792 C CA . ARG A 1 107 ? 4.437 -11.421 -4.460 1.00 97.38 107 ARG A CA 1
ATOM 793 C C . ARG A 1 107 ? 4.971 -10.715 -3.219 1.00 97.38 107 ARG A C 1
ATOM 795 O O . ARG A 1 107 ? 4.673 -11.116 -2.096 1.00 97.38 107 ARG A O 1
ATOM 802 N N . LEU A 1 108 ? 5.664 -9.603 -3.430 1.00 97.25 108 LEU A N 1
ATOM 803 C CA . LEU A 1 108 ? 6.098 -8.678 -2.386 1.00 97.25 108 LEU A CA 1
ATOM 804 C C . LEU A 1 108 ? 5.137 -7.486 -2.313 1.00 97.25 108 LEU A C 1
ATOM 806 O O . LEU A 1 108 ? 4.640 -7.014 -3.337 1.00 97.25 108 LEU A O 1
ATOM 810 N N . VAL A 1 109 ? 4.892 -6.970 -1.109 1.00 97.50 109 VAL A N 1
ATOM 811 C CA . VAL A 1 109 ? 3.997 -5.825 -0.863 1.00 97.50 109 VAL A CA 1
ATOM 812 C C . VAL A 1 109 ? 4.639 -4.887 0.161 1.00 97.50 109 VAL A C 1
ATOM 814 O O . VAL A 1 109 ? 5.398 -5.333 1.020 1.00 97.50 109 VAL A O 1
ATOM 817 N N . GLY A 1 110 ? 4.350 -3.588 0.083 1.00 97.69 110 GLY A N 1
ATOM 818 C CA . GLY A 1 110 ? 4.759 -2.624 1.107 1.00 97.69 110 GLY A CA 1
ATOM 819 C C . GLY A 1 110 ? 6.232 -2.229 1.007 1.00 97.69 110 GLY A C 1
ATOM 820 O O . GLY A 1 110 ? 6.732 -1.966 -0.090 1.00 97.69 110 GLY A O 1
ATOM 821 N N . GLN A 1 111 ? 6.939 -2.143 2.141 1.00 97.31 111 GLN A N 1
ATOM 822 C CA . GLN A 1 111 ? 8.328 -1.664 2.141 1.00 97.31 111 GLN A CA 1
ATOM 823 C C . GLN A 1 111 ? 9.265 -2.607 1.395 1.00 97.31 111 GLN A C 1
ATOM 825 O O . GLN A 1 111 ? 10.160 -2.135 0.699 1.00 97.31 111 GLN A O 1
ATOM 830 N N . ILE A 1 112 ? 9.048 -3.922 1.483 1.00 96.06 112 ILE A N 1
ATOM 831 C CA . ILE A 1 112 ? 9.863 -4.906 0.759 1.00 96.06 112 ILE A CA 1
ATOM 832 C C . ILE A 1 112 ? 9.779 -4.659 -0.755 1.00 96.06 112 ILE A C 1
ATOM 834 O O . ILE A 1 112 ? 10.809 -4.569 -1.421 1.00 96.06 112 ILE A O 1
ATOM 838 N N . ALA A 1 113 ? 8.569 -4.466 -1.290 1.00 97.38 113 ALA A N 1
ATOM 839 C CA . ALA A 1 113 ? 8.377 -4.143 -2.703 1.00 97.38 113 ALA A CA 1
ATOM 840 C C . ALA A 1 113 ? 9.002 -2.788 -3.073 1.00 97.38 113 ALA A C 1
ATOM 842 O O . ALA A 1 113 ? 9.696 -2.678 -4.081 1.00 97.38 113 ALA A O 1
ATOM 843 N N . LYS A 1 114 ? 8.820 -1.766 -2.225 1.00 96.44 114 LYS A N 1
ATOM 844 C CA . LYS A 1 114 ? 9.388 -0.427 -2.437 1.00 96.44 114 LYS A CA 1
ATOM 845 C C . LYS A 1 114 ? 10.921 -0.435 -2.487 1.00 96.44 114 LYS A C 1
ATOM 847 O O . LYS A 1 114 ? 11.498 0.247 -3.327 1.00 96.44 114 LYS A O 1
ATOM 852 N N . ARG A 1 115 ? 11.587 -1.207 -1.622 1.00 95.88 115 ARG A N 1
ATOM 853 C CA . ARG A 1 115 ? 13.060 -1.282 -1.553 1.00 95.88 115 ARG A CA 1
ATOM 854 C C . ARG A 1 115 ? 13.689 -1.807 -2.837 1.00 95.88 115 ARG A C 1
ATOM 856 O O . ARG A 1 115 ? 14.761 -1.349 -3.211 1.00 95.88 115 ARG A O 1
ATOM 863 N N . GLN A 1 116 ? 13.027 -2.740 -3.515 1.00 94.56 116 GLN A N 1
ATOM 864 C CA . GLN A 1 116 ? 13.555 -3.314 -4.749 1.00 94.56 116 GLN A CA 1
ATOM 865 C C . GLN A 1 116 ? 13.130 -2.570 -6.021 1.00 94.56 116 GLN A C 1
ATOM 867 O O . GLN A 1 116 ? 13.547 -2.964 -7.105 1.00 94.56 116 GLN A O 1
ATOM 872 N N . ALA A 1 117 ? 12.332 -1.502 -5.919 1.00 93.12 117 ALA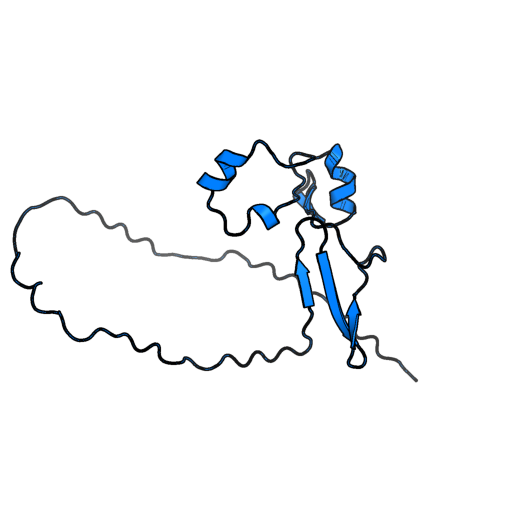 A N 1
ATOM 873 C CA . ALA A 1 117 ? 11.805 -0.789 -7.085 1.00 93.12 117 ALA A CA 1
ATOM 874 C C . ALA A 1 117 ? 12.911 -0.291 -8.032 1.00 93.12 117 ALA A C 1
ATOM 876 O O . ALA A 1 117 ? 12.730 -0.290 -9.242 1.00 93.12 117 ALA A O 1
ATOM 877 N N . VAL A 1 118 ? 14.076 0.073 -7.484 1.00 93.69 118 VAL A N 1
ATOM 878 C CA . VAL A 1 118 ? 15.233 0.533 -8.267 1.00 93.69 118 VAL A CA 1
ATOM 879 C C . VAL A 1 118 ? 15.902 -0.613 -9.036 1.00 93.69 118 VAL A C 1
ATOM 881 O O . VAL A 1 118 ? 16.373 -0.411 -10.149 1.00 93.69 118 VAL A O 1
ATOM 884 N N . VAL A 1 119 ? 15.942 -1.820 -8.465 1.00 93.94 119 VAL A N 1
ATOM 885 C CA . VAL A 1 119 ? 16.635 -2.982 -9.058 1.00 93.94 119 VAL A CA 1
ATOM 886 C C . VAL A 1 119 ? 15.718 -3.872 -9.900 1.00 93.94 119 VAL A C 1
ATOM 888 O O . VAL A 1 119 ? 16.192 -4.634 -10.736 1.00 93.94 119 VAL A O 1
ATOM 891 N N . ASN A 1 120 ? 14.406 -3.789 -9.683 1.00 94.06 120 ASN A N 1
ATOM 892 C CA . ASN A 1 120 ? 13.380 -4.546 -10.395 1.00 94.06 120 ASN A CA 1
ATOM 893 C C . ASN A 1 120 ? 12.218 -3.624 -10.823 1.00 94.06 120 ASN A C 1
ATOM 895 O O . ASN A 1 120 ? 11.077 -3.854 -10.407 1.00 94.06 120 ASN A O 1
ATOM 899 N N . PRO A 1 121 ? 12.486 -2.560 -11.607 1.00 94.12 121 PRO A N 1
ATOM 900 C CA . PRO A 1 121 ? 11.479 -1.552 -11.941 1.00 94.12 121 PRO A CA 1
ATOM 901 C C . PRO A 1 121 ? 10.333 -2.129 -12.777 1.00 94.12 121 PRO A C 1
ATOM 903 O O . PRO A 1 121 ? 9.172 -1.866 -12.482 1.00 94.12 121 PRO A O 1
ATOM 906 N N . GLU A 1 122 ? 10.643 -2.992 -13.747 1.00 94.75 122 GLU A N 1
ATOM 907 C CA . GLU A 1 122 ? 9.655 -3.556 -14.680 1.00 94.75 122 GLU A CA 1
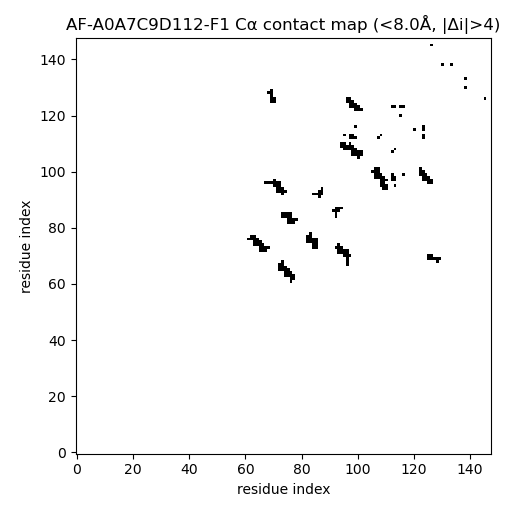ATOM 908 C C . GLU A 1 122 ? 8.608 -4.452 -14.001 1.00 94.75 122 GLU A C 1
ATOM 910 O O . GLU A 1 122 ? 7.481 -4.570 -14.476 1.00 94.75 122 GLU A O 1
ATOM 915 N N . ASN A 1 123 ? 8.955 -5.070 -12.866 1.00 96.62 123 ASN A N 1
ATOM 916 C CA . ASN A 1 123 ? 8.035 -5.916 -12.100 1.00 96.62 123 ASN A CA 1
ATOM 917 C C . ASN A 1 123 ? 7.612 -5.275 -10.772 1.00 96.62 123 ASN A C 1
ATOM 919 O O . ASN A 1 123 ? 7.170 -5.990 -9.868 1.00 96.62 123 ASN A O 1
ATOM 923 N N . THR A 1 124 ? 7.756 -3.953 -10.635 1.00 96.88 124 THR A N 1
ATOM 924 C CA . THR A 1 124 ? 7.327 -3.196 -9.454 1.00 96.88 124 THR A CA 1
ATOM 925 C C . THR A 1 124 ? 6.269 -2.165 -9.831 1.00 96.88 124 THR A C 1
ATOM 927 O O . THR A 1 124 ? 6.492 -1.260 -10.626 1.00 96.88 124 THR A O 1
ATOM 930 N N . PHE A 1 125 ? 5.102 -2.272 -9.206 1.00 96.31 125 PHE A N 1
ATOM 931 C CA . PHE A 1 125 ? 3.906 -1.509 -9.535 1.00 96.31 125 PHE A CA 1
ATOM 932 C C . PHE A 1 125 ? 3.554 -0.553 -8.397 1.00 96.31 125 PHE A C 1
ATOM 934 O O . PHE A 1 125 ? 3.399 -0.962 -7.244 1.00 96.31 125 PHE A O 1
ATOM 941 N N . PHE A 1 126 ? 3.373 0.722 -8.732 1.00 95.69 126 PHE A N 1
ATOM 942 C CA . PHE A 1 126 ? 2.977 1.793 -7.818 1.00 95.69 126 PHE A CA 1
ATOM 943 C C . PHE A 1 126 ? 2.053 2.781 -8.539 1.00 95.69 126 PHE A C 1
ATOM 945 O O . PHE A 1 126 ? 1.831 2.679 -9.744 1.00 95.69 126 PHE A O 1
ATOM 952 N N . SER A 1 127 ? 1.447 3.720 -7.804 1.00 93.75 127 SER A N 1
ATOM 953 C CA . SER A 1 127 ? 0.482 4.686 -8.358 1.00 93.75 127 SER A CA 1
ATOM 954 C C . SER A 1 127 ? -0.747 4.060 -9.044 1.00 93.75 127 SER A C 1
ATOM 956 O O . SER A 1 127 ? -1.497 4.760 -9.725 1.00 93.75 127 SER A O 1
ATOM 958 N N . VAL A 1 128 ? -1.018 2.769 -8.812 1.00 93.31 128 VAL A N 1
ATOM 959 C CA . VAL A 1 128 ? -2.076 1.997 -9.489 1.00 93.31 128 VAL A CA 1
ATOM 960 C C . VAL A 1 128 ? -3.454 2.644 -9.332 1.00 93.31 128 VAL A C 1
ATOM 962 O O . VAL A 1 128 ? -4.244 2.661 -10.276 1.00 93.31 128 VAL A O 1
ATOM 965 N N . LYS A 1 129 ? -3.725 3.275 -8.180 1.00 94.00 129 LYS A N 1
ATOM 966 C CA . LYS A 1 129 ? -4.988 3.986 -7.920 1.00 94.00 129 LYS A CA 1
ATOM 967 C C . LYS A 1 129 ? -5.314 5.063 -8.962 1.00 94.00 129 LYS A C 1
ATOM 969 O O . LYS A 1 129 ? -6.487 5.325 -9.196 1.00 94.00 129 LYS A O 1
ATOM 974 N N . ARG A 1 130 ? -4.312 5.650 -9.629 1.00 91.62 130 ARG A N 1
ATOM 975 C CA . ARG A 1 130 ? -4.513 6.649 -10.698 1.00 91.62 130 ARG A CA 1
ATOM 976 C C . ARG A 1 130 ? -5.157 6.067 -11.960 1.00 91.62 130 ARG A C 1
ATOM 978 O O . ARG A 1 130 ? -5.669 6.826 -12.779 1.00 91.62 130 ARG A O 1
ATOM 985 N N . PHE A 1 131 ? -5.105 4.748 -12.127 1.00 89.12 131 PHE A N 1
ATOM 986 C CA . PHE A 1 131 ? -5.603 4.038 -13.305 1.00 89.12 131 PHE A CA 1
ATOM 987 C C . PHE A 1 131 ? -6.889 3.255 -13.026 1.00 89.12 131 PHE A C 1
ATOM 989 O O . PHE A 1 131 ? -7.589 2.877 -13.963 1.00 89.12 131 PHE A O 1
ATOM 996 N N . VAL A 1 132 ? -7.234 3.035 -11.754 1.00 91.00 132 VAL A N 1
ATOM 997 C CA . VAL A 1 132 ? -8.477 2.355 -11.374 1.00 91.00 132 VAL A CA 1
ATOM 998 C C . VAL A 1 132 ? -9.678 3.128 -11.926 1.00 91.00 132 VAL A C 1
ATOM 1000 O O . VAL A 1 132 ? -9.784 4.340 -11.759 1.00 91.00 132 VAL A O 1
ATOM 1003 N N . GLY A 1 133 ? -10.581 2.416 -12.602 1.00 91.88 133 GLY A N 1
ATOM 1004 C CA . GLY A 1 133 ? -11.780 2.996 -13.214 1.00 91.88 133 GLY A CA 1
ATOM 1005 C C . GLY A 1 133 ? -11.552 3.718 -14.550 1.00 91.88 133 GLY A C 1
ATOM 1006 O O . GLY A 1 133 ? -12.526 4.179 -15.140 1.00 91.88 133 GLY A O 1
ATOM 1007 N N . ARG A 1 134 ? -10.311 3.798 -15.055 1.00 90.81 134 ARG A N 1
ATOM 1008 C CA . ARG A 1 134 ? -10.007 4.357 -16.384 1.00 90.81 134 ARG A CA 1
ATOM 1009 C C . ARG A 1 134 ? -10.046 3.289 -17.471 1.00 90.81 134 ARG A C 1
ATOM 1011 O O . ARG A 1 134 ? -9.742 2.121 -17.227 1.00 90.81 134 ARG A O 1
ATOM 1018 N N . LYS A 1 135 ? -10.384 3.695 -18.698 1.00 90.25 135 LYS A N 1
ATOM 1019 C CA . LYS A 1 135 ? -10.319 2.806 -19.871 1.00 90.25 135 LYS A CA 1
ATOM 1020 C C . LYS A 1 135 ? -8.883 2.698 -20.379 1.00 90.25 135 LYS A C 1
ATOM 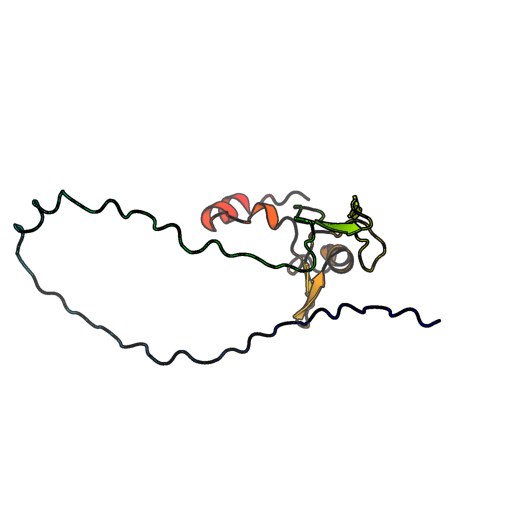1022 O O . LYS A 1 135 ? -8.134 3.669 -20.337 1.00 90.25 135 LYS A O 1
ATOM 1027 N N . MET A 1 136 ? -8.521 1.556 -20.965 1.00 84.62 136 MET A N 1
ATOM 1028 C CA . MET A 1 136 ? -7.161 1.330 -21.483 1.00 84.62 136 MET A CA 1
ATOM 1029 C C . MET A 1 136 ? -6.699 2.405 -22.478 1.00 84.62 136 MET A C 1
ATOM 1031 O O . MET A 1 136 ? -5.568 2.875 -22.386 1.00 84.62 136 MET A O 1
ATOM 1035 N N . GLY A 1 137 ? -7.583 2.866 -23.372 1.00 85.56 137 GLY A N 1
ATOM 1036 C CA . GLY A 1 137 ? -7.255 3.932 -24.328 1.00 85.56 137 GLY A CA 1
ATOM 1037 C C . GLY A 1 137 ? -6.892 5.277 -23.679 1.00 85.56 137 GLY A C 1
ATOM 1038 O O . GLY A 1 137 ? -6.104 6.034 -24.237 1.00 85.56 137 GLY A O 1
ATOM 1039 N N . GLU A 1 138 ? -7.408 5.564 -22.480 1.00 80.19 138 GLU A N 1
ATOM 1040 C CA . GLU A 1 138 ? -7.110 6.791 -21.724 1.00 80.19 138 GLU A CA 1
ATOM 1041 C C . GLU A 1 138 ? -5.766 6.698 -20.989 1.00 80.19 138 GLU A C 1
ATOM 1043 O O . GLU A 1 138 ? -5.087 7.704 -20.787 1.00 80.19 138 GLU A O 1
ATOM 1048 N N . VAL A 1 139 ? -5.377 5.485 -20.588 1.00 76.69 139 VAL A N 1
ATOM 1049 C CA . VAL A 1 139 ? -4.130 5.221 -19.862 1.00 76.69 139 VAL A CA 1
ATOM 1050 C C . VAL A 1 139 ? -2.932 5.257 -20.807 1.00 76.69 139 VAL A C 1
ATOM 1052 O O . VAL A 1 139 ? -1.942 5.916 -20.500 1.00 76.69 139 VAL A O 1
ATOM 1055 N N . VAL A 1 140 ? -3.037 4.628 -21.983 1.00 65.56 140 VAL A N 1
ATOM 1056 C CA . VAL A 1 140 ? -1.940 4.558 -22.967 1.00 65.56 140 VAL A CA 1
ATOM 1057 C C . VAL A 1 140 ? -1.534 5.949 -23.467 1.00 65.56 140 VAL A C 1
ATOM 1059 O O . VAL A 1 140 ? -0.346 6.213 -23.635 1.00 65.56 140 VAL A O 1
ATOM 1062 N N . ARG A 1 141 ? -2.490 6.876 -23.626 1.00 57.19 141 ARG A N 1
ATOM 1063 C CA . ARG A 1 141 ? -2.203 8.253 -24.066 1.00 57.19 141 ARG A CA 1
ATOM 1064 C C . ARG A 1 141 ? -1.356 9.046 -23.062 1.00 57.19 141 ARG A C 1
ATOM 1066 O O . ARG A 1 141 ? -0.605 9.923 -23.471 1.00 57.19 141 ARG A O 1
ATOM 1073 N N . ASN A 1 142 ? -1.460 8.716 -21.775 1.00 52.97 142 ASN A N 1
ATOM 1074 C CA . ASN A 1 142 ? -0.776 9.406 -20.677 1.00 52.97 142 ASN A CA 1
ATOM 1075 C C . ASN A 1 142 ? 0.382 8.574 -20.084 1.00 52.97 142 ASN A C 1
ATOM 1077 O O . ASN A 1 142 ? 0.983 8.972 -19.090 1.00 52.97 142 ASN A O 1
ATOM 1081 N N . GLY A 1 143 ? 0.704 7.416 -20.674 1.00 49.53 143 GLY A N 1
ATOM 1082 C CA . GLY A 1 143 ? 1.653 6.434 -20.134 1.00 49.53 143 GLY A CA 1
ATOM 1083 C C . GLY A 1 143 ? 3.127 6.856 -20.134 1.00 49.53 143 GLY A C 1
ATOM 1084 O O . GLY A 1 143 ? 3.974 6.049 -19.772 1.00 49.53 143 GLY A O 1
ATOM 1085 N N . LYS A 1 144 ? 3.446 8.093 -20.537 1.00 48.34 144 LYS A N 1
ATOM 1086 C CA . LYS A 1 144 ? 4.809 8.652 -20.502 1.00 48.34 144 LYS A CA 1
ATOM 1087 C C . LYS A 1 144 ? 5.099 9.516 -19.272 1.00 48.34 144 LYS A C 1
ATOM 1089 O O . LYS A 1 144 ? 6.240 9.912 -19.077 1.00 48.34 144 LYS A O 1
ATOM 1094 N N . GLU A 1 145 ? 4.100 9.777 -18.434 1.00 49.62 145 GLU A N 1
ATOM 1095 C CA . GLU A 1 145 ? 4.240 10.622 -17.246 1.00 49.62 145 GLU A CA 1
ATOM 1096 C C . GLU A 1 145 ? 3.677 9.899 -16.018 1.00 49.62 145 GLU A C 1
ATOM 1098 O O . GLU A 1 145 ? 2.642 10.256 -15.453 1.00 49.62 145 GLU A O 1
ATOM 1103 N N . ALA A 1 146 ? 4.360 8.838 -15.588 1.00 47.66 146 ALA A N 1
ATOM 1104 C CA . ALA A 1 146 ? 4.330 8.498 -14.173 1.00 47.66 146 ALA A CA 1
ATOM 1105 C C . ALA A 1 146 ? 5.305 9.472 -13.484 1.00 47.66 146 ALA A C 1
ATOM 1107 O O . ALA A 1 146 ? 6.479 9.474 -13.854 1.00 47.66 146 ALA A O 1
ATOM 1108 N N . PRO A 1 147 ? 4.853 10.351 -12.567 1.00 39.66 147 PRO A N 1
ATOM 1109 C CA . PRO A 1 147 ? 5.773 11.235 -11.858 1.00 39.66 147 PRO A CA 1
ATOM 1110 C C . PRO A 1 147 ? 6.806 10.395 -11.080 1.00 39.66 147 PRO A C 1
ATOM 1112 O O . PRO A 1 147 ? 6.439 9.298 -10.637 1.00 39.66 147 PRO A O 1
ATOM 1115 N N . PRO A 1 148 ? 8.055 10.889 -10.953 1.00 40.88 148 PRO A N 1
ATOM 1116 C CA . PRO A 1 148 ? 9.152 10.177 -10.294 1.00 40.88 148 PRO A CA 1
ATOM 1117 C C . PRO A 1 148 ? 8.839 9.799 -8.841 1.00 40.88 148 PRO A C 1
ATOM 1119 O O . PRO A 1 148 ? 8.044 10.516 -8.184 1.00 40.88 148 PRO A O 1
#

Secondary structure (DSSP, 8-state):
------------------------------------SSSSS--S----------------S--EEEEE-SSEEEEEEEETTEEEEPP-TTS-SSEES-EEE-TT-PEEETHHHHHTTTTS-TTEE--GGGTTT--HHHHHHTTT----

Organism: Opuntia streptacantha (NCBI:txid393608)

Solvent-accessible surface area (backbone atoms only — not comparable to full-atom values): 10206 Å² total; per-residue (Å²): 136,88,80,84,80,83,78,82,78,82,79,82,84,80,84,78,91,76,87,86,88,78,90,77,88,84,84,83,81,90,83,88,86,88,84,90,77,83,81,82,79,77,86,73,88,81,82,77,73,79,70,84,65,82,79,80,78,80,85,68,97,74,73,66,51,73,48,84,42,43,61,43,26,37,41,29,37,72,54,98,90,38,85,40,71,48,59,47,100,84,71,35,62,56,38,45,38,24,40,20,52,46,98,88,67,50,81,37,56,19,65,68,18,54,71,42,33,84,85,41,48,94,46,37,49,58,50,56,60,80,52,64,95,59,56,70,77,66,49,64,76,51,65,88,65,75,80,134

pLDDT: mean 70.46, std 26.84, range [28.28, 98.62]

Nearest PDB structures (foldseek):
  6p2u-assembly1_A  TM=9.090E-01  e=6.732E-10  Homo sapiens
  7rax-assembly1_A  TM=9.177E-01  e=9.698E-10  Escherichia coli K-12
  7krv-assembly2_A  TM=9.290E-01  e=2.139E-09  Escherichia coli K-12
  4rtf-assembly1_D  TM=9.824E-01  e=5.014E-09  Mycobacterium tuberculosis H37Rv
  6w6e-assembly1_I  TM=9.637E-01  e=4.439E-09  Mycobacterium tuberculosis

Mean predicted aligned error: 17.68 Å

InterPro domains:
  IPR013126 Heat shock protein 70 family [PF00012] (63-139)
  IPR013126 Heat shock protein 70 family [PTHR19375] (63-138)
  IPR018181 Heat shock protein 70, conserved site [PS00297] (66-73)
  IPR043129 ATPase, nucleotide binding domain [SSF53067] (63-138)